Protein AF-A0A815CQD9-F1 (afdb_monomer_lite)

Foldseek 3Di:
DPPPQWFKDWPDWDQDPVQQWIKTWIKGFFDPDDKDKDKAWDDWDLDVVIDIDIDIDIPDDDGDHGDIDIDIDIGHCVVHVNPCPVVVPPPPQDWDKFKKKAFADPDDWDKDKAWDDWDPDVLIEIEIEIDTPDDDRPHGDIDIDIDIHGCVVHVNSDSNCVVYHYHYDYDPPGSMDGDDD

pLDDT: mean 77.4, std 14.47, range [33.44, 92.44]

Structure (mmCIF, N/CA/C/O backbone):
data_AF-A0A815CQD9-F1
#
_entry.id   AF-A0A815CQD9-F1
#
loop_
_atom_site.group_PDB
_atom_site.id
_atom_site.type_symbol
_atom_site.label_atom_id
_atom_site.label_alt_id
_atom_site.label_comp_id
_atom_site.label_asym_id
_atom_site.label_entity_id
_atom_site.label_seq_id
_atom_site.pdbx_PDB_ins_code
_atom_site.Cartn_x
_atom_site.Cartn_y
_atom_site.Cartn_z
_atom_site.occupancy
_atom_site.B_iso_or_equiv
_atom_site.auth_seq_id
_atom_site.auth_comp_id
_atom_site.auth_asym_id
_atom_site.auth_atom_id
_atom_site.pdbx_PDB_model_num
ATOM 1 N N . MET A 1 1 ? -29.931 -8.487 42.603 1.00 40.75 1 MET A N 1
ATOM 2 C CA . MET A 1 1 ? -30.468 -7.845 41.386 1.00 40.75 1 MET A CA 1
ATOM 3 C C . MET A 1 1 ? -29.261 -7.427 40.574 1.00 40.75 1 MET A C 1
ATOM 5 O O . MET A 1 1 ? -28.416 -6.734 41.120 1.00 40.75 1 MET A O 1
ATOM 9 N N . VAL A 1 2 ? -29.091 -7.966 39.369 1.00 33.44 2 VAL A N 1
ATOM 10 C CA . VAL A 1 2 ? -27.954 -7.609 38.510 1.00 33.44 2 VAL A CA 1
ATOM 11 C C . VAL A 1 2 ? -28.281 -6.234 37.940 1.00 33.44 2 VAL A C 1
ATOM 13 O O . VAL A 1 2 ? -29.255 -6.116 37.200 1.00 33.44 2 VAL A O 1
ATOM 16 N N . ASN A 1 3 ? -27.549 -5.200 38.364 1.00 42.81 3 ASN A N 1
ATOM 17 C CA . ASN A 1 3 ? -27.666 -3.872 37.770 1.00 42.81 3 ASN A CA 1
ATOM 18 C C . ASN A 1 3 ? -27.389 -4.034 36.276 1.00 42.81 3 ASN A C 1
ATOM 20 O O . ASN A 1 3 ? -26.350 -4.581 35.902 1.00 42.81 3 ASN A O 1
ATOM 24 N N . ALA A 1 4 ? -28.346 -3.645 35.435 1.00 47.38 4 ALA A N 1
ATOM 25 C CA . ALA A 1 4 ? -28.141 -3.603 33.999 1.00 47.38 4 ALA A CA 1
ATOM 26 C C . ALA A 1 4 ? -27.064 -2.546 33.746 1.00 47.38 4 ALA A C 1
ATOM 28 O O . ALA A 1 4 ? -27.343 -1.354 33.729 1.00 47.38 4 ALA A O 1
ATOM 29 N N . GLN A 1 5 ? -25.815 -2.992 33.661 1.00 55.03 5 GLN A N 1
ATOM 30 C CA . GLN A 1 5 ? -24.674 -2.151 33.348 1.00 55.03 5 GLN A CA 1
ATOM 31 C C . GLN A 1 5 ? -24.924 -1.626 31.932 1.00 55.03 5 GLN A C 1
ATOM 33 O O . GLN A 1 5 ? -24.874 -2.403 30.971 1.00 55.03 5 GLN A O 1
ATOM 38 N N . TYR A 1 6 ? -25.327 -0.358 31.800 1.00 63.00 6 TYR A N 1
ATOM 39 C CA . TYR A 1 6 ? -25.631 0.190 30.484 1.00 63.00 6 TYR A CA 1
ATOM 40 C C . TYR A 1 6 ? -24.327 0.250 29.702 1.00 63.00 6 TYR A C 1
ATOM 42 O O . TYR A 1 6 ? -23.363 0.900 30.101 1.00 63.00 6 TYR A O 1
ATOM 50 N N . MET A 1 7 ? -24.292 -0.479 28.591 1.00 67.19 7 MET A N 1
ATOM 51 C CA . MET A 1 7 ? -23.153 -0.441 27.689 1.00 67.19 7 MET A CA 1
ATOM 52 C C . MET A 1 7 ? -23.046 0.960 27.074 1.00 67.19 7 MET A C 1
ATOM 54 O O . MET A 1 7 ? -24.085 1.549 26.755 1.00 67.19 7 MET A O 1
ATOM 58 N N . PRO A 1 8 ? -21.825 1.489 26.876 1.00 80.88 8 PRO A N 1
ATOM 59 C CA . PRO A 1 8 ? -21.644 2.755 26.186 1.00 80.88 8 PRO A CA 1
ATOM 60 C C . PRO A 1 8 ? -22.282 2.690 24.795 1.00 80.88 8 PRO A C 1
ATOM 62 O O . PRO A 1 8 ? -22.091 1.732 24.042 1.00 80.88 8 PRO A O 1
ATOM 65 N N . PHE A 1 9 ? -23.048 3.722 24.468 1.00 84.94 9 PHE A N 1
ATOM 66 C CA . PHE A 1 9 ? -23.739 3.896 23.203 1.00 84.94 9 PHE A CA 1
ATOM 67 C C . PHE A 1 9 ? -23.030 4.967 22.375 1.00 84.94 9 PHE A C 1
ATOM 69 O O . PHE A 1 9 ? -22.819 6.086 22.840 1.00 84.94 9 PHE A O 1
ATOM 76 N N . ILE A 1 10 ? -22.666 4.628 21.139 1.00 87.00 10 ILE A N 1
ATOM 77 C CA . ILE A 1 10 ? -22.047 5.565 20.199 1.00 87.00 10 ILE A CA 1
ATOM 78 C C . ILE A 1 10 ? -23.160 6.296 19.450 1.00 87.00 10 ILE A C 1
ATOM 80 O O . ILE A 1 10 ? -23.931 5.668 18.726 1.00 87.00 10 ILE A O 1
ATOM 84 N N . GLN A 1 11 ? -23.231 7.614 19.613 1.00 86.25 11 GLN A N 1
ATOM 85 C CA . GLN A 1 11 ? -24.160 8.471 18.876 1.00 86.25 11 GLN A CA 1
ATOM 86 C C . GLN A 1 11 ? -23.600 8.858 17.503 1.00 86.25 11 GLN A C 1
ATOM 88 O O . GLN A 1 11 ? -24.332 8.871 16.517 1.00 86.25 11 GLN A O 1
ATOM 93 N N . ASP A 1 12 ? -22.305 9.171 17.450 1.00 87.88 12 ASP A N 1
ATOM 94 C CA . ASP A 1 12 ? -21.587 9.567 16.239 1.00 87.88 12 ASP A CA 1
ATOM 95 C C . ASP A 1 12 ? -20.097 9.232 16.390 1.00 87.88 12 ASP A C 1
ATOM 97 O O . ASP A 1 12 ? -19.572 9.180 17.505 1.00 87.88 12 ASP A O 1
ATOM 101 N N . ALA A 1 13 ? -19.410 9.005 15.275 1.00 84.75 13 ALA A N 1
ATOM 102 C CA . ALA A 1 13 ? -17.970 8.791 15.247 1.00 84.75 13 ALA A CA 1
ATOM 103 C C . ALA A 1 13 ? -17.387 9.353 13.951 1.00 84.75 13 ALA A C 1
ATOM 105 O O . ALA A 1 13 ? -17.857 9.039 12.855 1.00 84.75 13 ALA A O 1
ATOM 106 N N . ARG A 1 14 ? -16.344 10.178 14.063 1.00 85.12 14 ARG A N 1
ATOM 107 C CA . ARG A 1 14 ? -15.724 10.854 12.920 1.00 85.12 14 ARG A CA 1
ATOM 108 C C . ARG A 1 14 ? -14.215 10.755 12.991 1.00 85.12 14 ARG A C 1
ATOM 110 O O . ARG A 1 14 ? -13.618 10.937 14.043 1.00 85.12 14 ARG A O 1
ATOM 117 N N . TYR A 1 15 ? -13.588 10.508 11.848 1.00 80.75 15 TYR A N 1
ATOM 118 C CA . TYR A 1 15 ? -12.137 10.576 11.752 1.00 80.75 15 TYR A CA 1
ATOM 119 C C . TYR A 1 15 ? -11.676 12.024 11.567 1.00 80.75 15 TYR A C 1
ATOM 121 O O . TYR A 1 15 ? -12.062 12.696 10.605 1.00 80.75 15 TYR A O 1
ATOM 129 N N . ASN A 1 16 ? -10.803 12.477 12.459 1.00 82.00 16 ASN A N 1
ATOM 130 C CA . ASN A 1 16 ? -10.156 13.772 12.409 1.00 82.00 16 ASN A CA 1
ATOM 131 C C . ASN A 1 16 ? -8.745 13.636 11.836 1.00 82.00 16 ASN A C 1
ATOM 133 O O . ASN A 1 16 ? -7.803 13.194 12.493 1.00 82.00 16 ASN A O 1
ATOM 137 N N . LYS A 1 17 ? -8.603 14.054 10.577 1.00 75.56 17 LYS A N 1
ATOM 138 C CA . LYS A 1 17 ? -7.345 13.961 9.824 1.00 75.56 17 LYS A CA 1
ATOM 139 C C . LYS A 1 17 ? -6.213 14.803 10.415 1.00 75.56 17 LYS A C 1
ATOM 141 O O . LYS A 1 17 ? -5.053 14.476 10.192 1.00 75.56 17 LYS A O 1
ATOM 146 N N . GLN A 1 18 ? -6.527 15.904 11.103 1.00 80.69 18 GLN A N 1
ATOM 147 C CA . GLN A 1 18 ? -5.507 16.811 11.639 1.00 80.69 18 GLN A CA 1
ATOM 148 C C . GLN A 1 18 ? -4.858 16.230 12.892 1.00 80.69 18 GLN A C 1
ATOM 150 O O . GLN A 1 18 ? -3.641 16.284 13.040 1.00 80.69 18 GLN A O 1
ATOM 155 N N . THR A 1 19 ? -5.674 15.659 13.773 1.00 84.62 19 THR A N 1
ATOM 156 C CA . THR A 1 19 ? -5.225 15.072 15.040 1.00 84.62 19 THR A CA 1
ATOM 157 C C . THR A 1 19 ? -4.906 13.585 14.926 1.00 84.62 19 THR A C 1
ATOM 159 O O . THR A 1 19 ? -4.359 13.022 15.869 1.00 84.62 19 THR A O 1
ATOM 162 N N . LYS A 1 20 ? -5.228 12.956 13.785 1.00 81.94 20 LYS A N 1
ATOM 163 C CA . LYS A 1 20 ? -5.144 11.504 13.571 1.00 81.94 20 LYS A CA 1
ATOM 164 C C . LYS A 1 20 ? -5.849 10.745 14.695 1.00 81.94 20 LYS A C 1
ATOM 166 O O . LYS A 1 20 ? -5.296 9.860 15.343 1.00 81.94 20 LYS A O 1
ATOM 171 N N . ALA A 1 21 ? -7.084 11.148 14.961 1.00 88.44 21 ALA A N 1
ATOM 172 C CA . ALA A 1 21 ? -7.911 10.571 16.007 1.00 88.44 21 ALA A CA 1
ATOM 173 C C . ALA A 1 21 ? -9.313 10.279 15.478 1.00 88.44 21 ALA A C 1
ATOM 175 O O . ALA A 1 21 ? -9.773 10.883 14.510 1.00 88.44 21 ALA A O 1
ATOM 176 N N . ILE A 1 22 ? -9.987 9.331 16.114 1.00 87.81 22 ILE A N 1
ATOM 177 C CA . ILE A 1 22 ? -11.416 9.104 15.942 1.00 87.81 22 ILE A CA 1
ATOM 178 C C . ILE A 1 22 ? -12.109 9.822 17.096 1.00 87.81 22 ILE A C 1
ATOM 180 O O . ILE A 1 22 ? -11.938 9.438 18.254 1.00 87.81 22 ILE A O 1
ATOM 184 N N . ASP A 1 23 ? -12.869 10.859 16.762 1.00 90.06 23 ASP A N 1
ATOM 185 C CA . ASP A 1 23 ? -13.691 11.621 17.692 1.00 90.06 23 ASP A CA 1
ATOM 186 C C . ASP A 1 23 ? -15.055 10.925 17.792 1.00 90.06 23 ASP A C 1
ATOM 188 O O . ASP A 1 23 ? -15.778 10.796 16.799 1.00 90.06 23 ASP A O 1
ATOM 192 N N . ILE A 1 24 ? -15.376 10.402 18.976 1.00 91.44 24 ILE A N 1
ATOM 193 C CA . ILE A 1 24 ? -16.560 9.579 19.236 1.00 91.44 24 ILE A CA 1
ATOM 194 C C . ILE A 1 24 ? -17.463 10.307 20.225 1.00 91.44 24 ILE A C 1
ATOM 196 O O . ILE A 1 24 ? -17.073 10.555 21.365 1.00 91.44 24 ILE A O 1
ATOM 200 N N . GLN A 1 25 ? -18.693 10.594 19.812 1.00 92.31 25 GLN A N 1
ATOM 201 C CA . GLN A 1 25 ? -19.754 11.051 20.704 1.00 92.31 25 GLN A CA 1
ATOM 202 C C . GLN A 1 25 ? -20.356 9.825 21.387 1.00 92.31 25 GLN A C 1
ATOM 204 O O . GLN A 1 25 ? -21.045 9.019 20.753 1.00 92.31 25 GLN A O 1
ATOM 209 N N . VAL A 1 26 ? -20.057 9.655 22.674 1.00 91.69 26 VAL A N 1
ATOM 210 C CA . VAL A 1 26 ? -20.481 8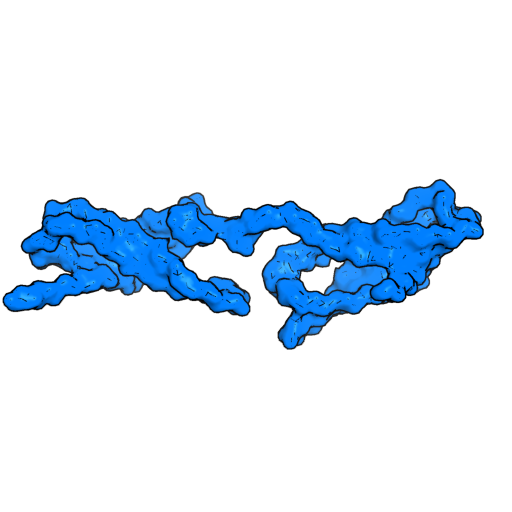.500 23.469 1.00 91.69 26 VAL A CA 1
ATOM 211 C C . VAL A 1 26 ? -21.426 8.930 24.581 1.00 91.69 26 VAL A C 1
ATOM 213 O O . VAL A 1 26 ? -21.188 9.910 25.288 1.00 91.69 26 VAL A O 1
ATOM 216 N N . GLN A 1 27 ? -22.489 8.152 24.751 1.00 89.88 27 GLN A N 1
ATOM 217 C CA . GLN A 1 27 ? -23.416 8.247 25.864 1.00 89.88 27 GLN A CA 1
ATOM 218 C C . GLN A 1 27 ? -23.313 6.985 26.719 1.00 89.88 27 GLN A C 1
ATOM 220 O O . GLN A 1 27 ? -23.363 5.875 26.195 1.00 89.88 27 GLN A O 1
ATOM 225 N N . TYR A 1 28 ? -23.170 7.130 28.030 1.00 87.44 28 TYR A N 1
ATOM 226 C CA . TYR A 1 28 ? -23.025 6.000 28.950 1.00 87.44 28 TYR A CA 1
ATOM 227 C C . TYR A 1 28 ? -23.683 6.298 30.301 1.00 87.44 28 TYR A C 1
ATOM 229 O O . TYR A 1 28 ? -23.956 7.458 30.620 1.00 87.44 28 TYR A O 1
ATOM 237 N N . SER A 1 29 ? -23.976 5.246 31.074 1.00 84.56 29 SER A N 1
ATOM 238 C CA . SER A 1 29 ? -24.397 5.393 32.472 1.00 84.56 29 SER A CA 1
ATOM 239 C C . SER A 1 29 ? -23.180 5.381 33.391 1.00 84.56 29 SER A C 1
ATOM 241 O O . SER A 1 29 ? -22.295 4.548 33.199 1.00 84.56 29 SER A O 1
ATOM 243 N N . GLY A 1 30 ? -23.165 6.248 34.390 1.00 74.94 30 GLY A N 1
ATOM 244 C CA . GLY A 1 30 ? -21.991 6.563 35.194 1.00 74.94 30 GLY A CA 1
ATOM 245 C C . GLY A 1 30 ? -21.679 8.059 35.133 1.00 74.94 30 GLY A C 1
ATOM 246 O O . GLY A 1 30 ? -22.365 8.820 34.457 1.00 74.94 30 GLY A O 1
ATOM 247 N N . GLY A 1 31 ? -20.658 8.515 35.844 1.00 71.06 31 GLY A N 1
ATOM 248 C CA . GLY A 1 31 ? -20.184 9.897 35.828 1.00 71.06 31 GLY A CA 1
ATOM 249 C C . GLY A 1 31 ? -19.551 10.374 37.129 1.00 71.06 31 GLY A C 1
ATOM 250 O O . GLY A 1 31 ? -19.120 11.523 37.201 1.00 71.06 31 GLY A O 1
ATOM 251 N N . CYS A 1 32 ? -19.507 9.529 38.158 1.00 79.75 32 CYS A N 1
ATOM 252 C CA . CYS A 1 32 ? -18.921 9.887 39.450 1.00 79.75 32 CYS A CA 1
ATOM 253 C C . CYS A 1 32 ? -17.470 9.424 39.576 1.00 79.75 32 CYS A C 1
ATOM 255 O O . CYS A 1 32 ? -16.735 9.941 40.417 1.00 79.75 32 CYS A O 1
ATOM 257 N N . ALA A 1 33 ? -17.060 8.480 38.729 1.00 83.31 33 ALA A N 1
ATOM 258 C CA . ALA A 1 33 ? -15.670 8.128 38.500 1.00 83.31 33 ALA A CA 1
ATOM 259 C C . ALA A 1 33 ? -15.182 8.723 37.170 1.00 83.31 33 ALA A C 1
ATOM 261 O O . ALA A 1 33 ? -15.970 9.064 36.285 1.00 83.31 33 ALA A O 1
ATOM 262 N N . GLU A 1 34 ? -13.866 8.842 37.014 1.00 83.62 34 GLU A N 1
ATOM 263 C CA . GLU A 1 34 ? -13.289 9.117 35.702 1.00 83.62 34 GLU A CA 1
ATOM 264 C C . GLU A 1 34 ? -13.447 7.884 34.818 1.00 83.62 34 GLU A C 1
ATOM 266 O O . GLU A 1 34 ? -12.996 6.799 35.184 1.00 83.62 34 GLU A O 1
ATOM 271 N N . HIS A 1 35 ? -14.079 8.061 33.655 1.00 84.12 35 HIS A N 1
ATOM 272 C CA . HIS A 1 35 ? -14.192 6.977 32.690 1.00 84.12 35 HIS A CA 1
ATOM 273 C C . HIS A 1 35 ? -13.021 6.953 31.724 1.00 84.12 35 HIS A C 1
ATOM 275 O O . HIS A 1 35 ? -12.666 7.993 31.157 1.00 84.12 35 HIS A O 1
ATOM 281 N N . GLU A 1 36 ? -12.520 5.758 31.437 1.00 88.31 36 GLU A N 1
ATOM 282 C CA . GLU A 1 36 ? -11.531 5.504 30.394 1.00 88.31 36 GLU A CA 1
ATOM 283 C C . GLU A 1 36 ? -12.148 4.630 29.300 1.00 88.31 36 GLU A C 1
ATOM 285 O O . GLU A 1 36 ? -12.778 3.610 29.578 1.00 88.31 36 GLU A O 1
ATOM 290 N N . PHE A 1 37 ? -11.970 5.031 28.040 1.00 89.25 37 PHE A N 1
ATOM 291 C CA . PHE A 1 37 ? -12.461 4.274 26.894 1.00 89.25 37 PHE A CA 1
ATOM 292 C C . PHE A 1 37 ? -11.317 3.797 26.018 1.00 89.25 37 PHE A C 1
ATOM 294 O O . PHE A 1 37 ? -10.397 4.548 25.701 1.00 89.25 37 PHE A O 1
ATOM 301 N N . GLN A 1 38 ? -11.447 2.565 25.541 1.00 86.94 38 GLN A N 1
ATOM 302 C CA . GLN A 1 38 ? -10.554 1.979 24.557 1.00 86.94 38 GLN A CA 1
ATOM 303 C C . GLN A 1 38 ? -11.347 1.543 23.331 1.00 86.94 38 GLN A C 1
ATOM 305 O O . GLN A 1 38 ? -12.380 0.883 23.446 1.00 86.94 38 GLN A O 1
ATOM 310 N N . LEU A 1 39 ? -10.843 1.857 22.139 1.00 85.75 39 LEU A N 1
ATOM 311 C CA . LEU A 1 39 ? -11.363 1.287 20.904 1.00 85.75 39 LEU A CA 1
ATOM 312 C C . LEU A 1 39 ? -10.569 0.022 20.576 1.00 85.75 39 LEU A C 1
ATOM 314 O O . LEU A 1 39 ? -9.358 0.065 20.383 1.00 85.75 39 LEU A O 1
ATOM 318 N N . LYS A 1 40 ? -11.250 -1.118 20.520 1.00 83.94 40 LYS A N 1
ATOM 319 C CA . LYS A 1 40 ? -10.664 -2.390 20.105 1.00 83.94 40 LYS A CA 1
ATOM 320 C C . LYS A 1 40 ? -11.065 -2.683 18.668 1.00 83.94 40 LYS A C 1
ATOM 322 O O . LYS A 1 40 ? -12.241 -2.915 18.393 1.00 83.94 40 LYS A O 1
ATOM 327 N N . VAL A 1 41 ? -10.086 -2.695 17.771 1.00 81.94 41 VAL A N 1
ATOM 328 C CA . VAL A 1 41 ? -10.277 -3.085 16.370 1.00 81.94 41 VAL A CA 1
ATOM 329 C C . VAL A 1 41 ? -10.301 -4.614 16.284 1.00 81.94 41 VAL A C 1
ATOM 331 O O . VAL A 1 41 ? -9.462 -5.298 16.873 1.00 81.94 41 VAL A O 1
ATOM 334 N N . GLY A 1 42 ? -11.330 -5.145 15.635 1.00 78.88 42 GLY A N 1
ATOM 335 C CA . GLY A 1 42 ? -11.544 -6.564 15.384 1.00 78.88 42 GLY A CA 1
ATOM 336 C C . GLY A 1 42 ? -10.986 -6.989 14.029 1.00 78.88 42 GLY A C 1
ATOM 337 O O . GLY A 1 42 ? -9.944 -6.514 13.587 1.00 78.88 42 GLY A O 1
ATOM 338 N N . SER A 1 43 ? -11.684 -7.909 13.365 1.00 78.50 43 SER A N 1
ATOM 339 C CA . SER A 1 43 ? -11.346 -8.324 12.005 1.00 78.50 43 SER A CA 1
ATOM 340 C C . SER A 1 43 ? -11.516 -7.175 11.014 1.00 78.50 43 SER A C 1
ATOM 342 O O . SER A 1 43 ? -12.526 -6.471 11.026 1.00 78.50 43 SER A O 1
ATOM 344 N N . CYS A 1 44 ? -10.545 -7.044 10.116 1.00 75.25 44 CYS A N 1
ATOM 345 C CA . CYS A 1 44 ? -10.648 -6.201 8.937 1.00 75.25 44 CYS A CA 1
ATOM 346 C C . CYS A 1 44 ? -11.020 -7.060 7.733 1.00 75.25 44 CYS A C 1
ATOM 348 O O . CYS A 1 44 ? -10.468 -8.141 7.530 1.00 75.25 44 CYS A O 1
ATOM 350 N N . ARG A 1 45 ? -11.965 -6.574 6.935 1.00 68.31 45 ARG A N 1
ATOM 351 C CA . ARG A 1 45 ? -12.255 -7.117 5.614 1.00 68.31 45 ARG A CA 1
ATOM 352 C C . ARG A 1 45 ? -11.270 -6.513 4.629 1.00 68.31 45 ARG A C 1
ATOM 354 O O . ARG A 1 45 ? -11.068 -5.299 4.625 1.00 68.31 45 ARG A O 1
ATOM 361 N N . GLU A 1 46 ? -10.722 -7.351 3.760 1.00 63.12 46 GLU A N 1
ATOM 362 C CA . GLU A 1 46 ? -9.894 -6.941 2.620 1.00 63.12 46 GLU A CA 1
ATOM 363 C C . GLU A 1 46 ? -10.770 -6.315 1.514 1.00 63.12 46 GLU A C 1
ATOM 365 O O . GLU A 1 46 ? -10.844 -6.793 0.386 1.00 63.12 46 GLU A O 1
ATOM 370 N N . THR A 1 47 ? -11.517 -5.268 1.862 1.00 55.75 47 THR A N 1
ATOM 371 C CA . THR A 1 47 ? -12.310 -4.449 0.940 1.00 55.75 47 THR A CA 1
ATOM 372 C C . THR A 1 47 ? -11.546 -3.181 0.582 1.00 55.75 47 THR A C 1
ATOM 374 O O . THR A 1 47 ? -10.576 -2.824 1.249 1.00 55.75 47 THR A O 1
ATOM 377 N N . TYR A 1 48 ? -12.000 -2.460 -0.444 1.00 49.00 48 TYR A N 1
ATOM 378 C CA . TYR A 1 48 ? -11.518 -1.108 -0.718 1.00 49.00 48 TYR A CA 1
ATOM 379 C C . TYR A 1 48 ? -12.691 -0.109 -0.692 1.00 49.00 48 TYR A C 1
ATOM 381 O O . TYR A 1 48 ? -13.556 -0.181 -1.568 1.00 49.00 48 TYR A O 1
ATOM 389 N N . PRO A 1 49 ? -12.762 0.795 0.310 1.00 57.81 49 PRO A N 1
ATOM 390 C CA . PRO A 1 49 ? -11.819 0.940 1.426 1.00 57.81 49 PRO A CA 1
ATOM 391 C C . PRO A 1 49 ? -11.855 -0.263 2.383 1.00 57.81 49 PRO A C 1
ATOM 393 O O . PRO A 1 49 ? -12.875 -0.951 2.480 1.00 57.81 49 PRO A O 1
ATOM 396 N N . VAL A 1 50 ? -10.748 -0.513 3.091 1.00 61.34 50 VAL A N 1
ATOM 397 C CA . VAL A 1 50 ? -10.679 -1.549 4.136 1.00 61.34 50 VAL A CA 1
ATOM 398 C C . VAL A 1 50 ? -11.704 -1.206 5.208 1.00 61.34 50 VAL A C 1
ATOM 400 O O . VAL A 1 50 ? -11.741 -0.082 5.708 1.00 61.34 50 VAL A O 1
ATOM 403 N N . GLN A 1 51 ? -12.555 -2.169 5.542 1.00 68.50 51 GLN A N 1
ATOM 404 C CA . GLN A 1 51 ? -13.572 -2.018 6.576 1.00 68.50 51 GLN A CA 1
ATOM 405 C C . GLN A 1 51 ? -13.211 -2.921 7.745 1.00 68.50 51 GLN A C 1
ATOM 407 O O . GLN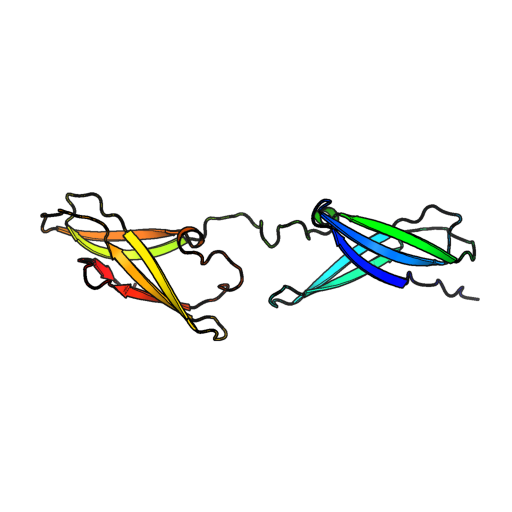 A 1 51 ? -13.162 -4.140 7.590 1.00 68.50 51 GLN A O 1
ATOM 412 N N . CYS A 1 52 ? -12.962 -2.330 8.910 1.00 75.56 52 CYS A N 1
ATOM 413 C CA . CYS A 1 52 ? -12.699 -3.071 10.136 1.00 75.56 52 CYS A CA 1
ATOM 414 C C . CYS A 1 52 ? -13.879 -2.952 11.091 1.00 75.56 52 CYS A C 1
ATOM 416 O O . CYS A 1 52 ? -14.435 -1.867 11.269 1.00 75.56 52 CYS A O 1
ATOM 418 N N . ASP A 1 53 ? -14.220 -4.059 11.741 1.00 81.69 53 ASP A N 1
ATOM 419 C CA . ASP A 1 53 ? -15.113 -4.015 12.890 1.00 81.69 53 ASP A CA 1
ATOM 420 C C . ASP A 1 53 ? -14.366 -3.359 14.055 1.00 81.69 53 ASP A C 1
ATOM 422 O O . ASP A 1 53 ? -13.190 -3.640 14.287 1.00 81.69 53 ASP A O 1
ATOM 426 N N . ALA A 1 54 ? -15.027 -2.490 14.813 1.00 83.06 54 ALA A N 1
ATOM 427 C CA . ALA A 1 54 ? -14.442 -1.878 15.999 1.00 83.06 54 ALA A CA 1
ATOM 428 C C . ALA A 1 54 ? -15.454 -1.874 17.142 1.00 83.06 54 ALA A C 1
ATOM 430 O O . ALA A 1 54 ? -16.656 -1.718 16.932 1.00 83.06 54 ALA A O 1
ATOM 431 N N . LYS A 1 55 ? -14.958 -2.050 18.366 1.00 86.38 55 LYS A N 1
ATOM 432 C CA . LYS A 1 55 ? -15.766 -2.024 19.582 1.00 86.38 55 LYS A CA 1
ATOM 433 C C . LYS A 1 55 ? -15.189 -1.020 20.564 1.00 86.38 55 LYS A C 1
ATOM 435 O O . LYS A 1 55 ? -14.026 -1.134 20.941 1.00 86.38 55 LYS A O 1
ATOM 440 N N . LEU A 1 56 ? -16.012 -0.076 21.006 1.00 87.06 56 LEU A N 1
ATOM 441 C CA . LEU A 1 56 ? -15.678 0.793 22.127 1.00 87.06 56 LEU A CA 1
ATOM 442 C C . LEU A 1 56 ? -15.896 0.024 23.435 1.00 87.06 56 LEU A C 1
ATOM 444 O O . LEU A 1 56 ? -16.938 -0.603 23.632 1.00 87.06 56 LEU A O 1
ATOM 448 N N . ILE A 1 57 ? -14.892 0.035 24.300 1.00 86.94 57 ILE A N 1
ATOM 449 C CA . ILE A 1 57 ? -14.878 -0.659 25.583 1.00 86.94 57 ILE A CA 1
ATOM 450 C C . ILE A 1 57 ? -14.706 0.395 26.670 1.00 86.94 57 ILE A C 1
ATOM 452 O O . ILE A 1 57 ? -13.769 1.187 26.612 1.00 86.94 57 ILE A O 1
ATOM 456 N N . ASP A 1 58 ? -15.613 0.389 27.641 1.00 88.12 58 ASP A N 1
ATOM 457 C CA . ASP A 1 58 ? -15.455 1.129 28.890 1.00 88.12 58 ASP A CA 1
ATOM 458 C C . ASP A 1 58 ? -14.554 0.318 29.834 1.00 88.12 58 ASP A C 1
ATOM 460 O O . ASP A 1 58 ? -14.855 -0.844 30.125 1.00 88.12 58 ASP A O 1
ATOM 464 N N . LEU A 1 59 ? -13.431 0.900 30.255 1.00 86.62 59 LEU A N 1
ATOM 465 C CA . LEU A 1 59 ? -12.460 0.283 31.164 1.00 86.62 59 LEU A CA 1
ATOM 466 C C . LEU A 1 59 ? -12.676 0.690 32.627 1.00 86.62 59 LEU A C 1
ATOM 468 O O . LEU A 1 59 ? -11.926 0.268 33.508 1.00 86.62 59 LEU A O 1
ATOM 472 N N . THR A 1 60 ? -13.697 1.498 32.896 1.00 85.19 60 THR A N 1
ATOM 473 C CA . THR A 1 60 ? -13.961 2.050 34.223 1.00 85.19 60 THR A CA 1
ATOM 474 C C . THR A 1 60 ? -14.332 0.955 35.207 1.00 85.19 60 THR A C 1
ATOM 476 O O . THR A 1 60 ? -15.204 0.118 34.963 1.00 85.19 60 THR A O 1
ATOM 479 N N . VAL A 1 61 ? -13.681 0.986 36.366 1.00 79.31 61 VAL A N 1
ATOM 480 C CA . VAL A 1 61 ? -13.982 0.104 37.491 1.00 79.31 61 VAL A CA 1
ATOM 481 C C . VAL A 1 61 ? -14.573 0.960 38.604 1.00 79.31 61 VAL A C 1
ATOM 483 O O . VAL A 1 61 ? -14.064 2.041 38.878 1.00 79.31 61 VAL A O 1
ATOM 486 N N . ASN A 1 62 ? -15.601 0.449 39.285 1.00 78.94 62 ASN A N 1
ATOM 487 C CA . ASN A 1 62 ? -16.212 1.085 40.459 1.00 78.94 62 ASN A CA 1
ATOM 488 C C . ASN A 1 62 ? -16.937 2.418 40.197 1.00 78.94 62 ASN A C 1
ATOM 490 O O . ASN A 1 62 ? -16.839 3.326 41.022 1.00 78.94 62 ASN A O 1
ATOM 494 N N . ASP A 1 63 ? -17.714 2.523 39.116 1.00 78.75 63 ASP A N 1
ATOM 495 C CA . ASP A 1 63 ? -18.713 3.589 39.017 1.00 78.75 63 ASP A CA 1
ATOM 496 C C . ASP A 1 63 ? -20.092 3.101 39.465 1.00 78.75 63 ASP A C 1
ATOM 498 O O . ASP A 1 63 ? -20.675 2.184 38.886 1.00 78.75 63 ASP A O 1
ATOM 502 N N . TYR A 1 64 ? -20.582 3.696 40.547 1.00 73.94 64 TYR A N 1
ATOM 503 C CA . TYR A 1 64 ? -21.785 3.268 41.254 1.00 73.94 64 TYR A CA 1
ATOM 504 C C . TYR A 1 64 ? -22.937 4.266 41.139 1.00 73.94 64 TYR A C 1
ATOM 506 O O . TYR A 1 64 ? -23.923 4.114 41.861 1.00 73.94 64 TYR A O 1
ATOM 514 N N . CYS A 1 65 ? -22.826 5.296 40.295 1.00 79.25 65 CYS A N 1
ATOM 515 C CA . CYS A 1 65 ? -23.884 6.289 40.165 1.00 79.25 65 CYS A CA 1
ATOM 516 C C . CYS A 1 65 ? -24.658 6.198 38.847 1.00 79.25 65 CYS A C 1
ATOM 518 O O . CYS A 1 65 ? -24.102 5.988 37.774 1.00 79.25 65 CYS A O 1
ATOM 520 N N . ASP A 1 66 ? -25.971 6.412 38.942 1.00 77.44 66 ASP A N 1
ATOM 521 C CA . ASP A 1 66 ? -26.921 6.285 37.832 1.00 77.44 66 ASP A CA 1
ATOM 522 C C . ASP A 1 66 ? -27.091 7.608 37.063 1.00 77.44 66 ASP A C 1
ATOM 524 O O . ASP A 1 66 ? -28.205 8.040 36.753 1.00 77.44 66 ASP A O 1
ATOM 528 N N . ALA A 1 67 ? -25.987 8.301 36.782 1.00 82.00 67 ALA A N 1
ATOM 529 C CA . ALA A 1 67 ? -26.013 9.465 35.902 1.00 82.00 67 ALA A CA 1
ATOM 530 C C . ALA A 1 67 ? -25.944 9.012 34.438 1.00 82.00 67 ALA A C 1
ATOM 532 O O . ALA A 1 67 ? -25.303 8.016 34.127 1.00 82.00 67 ALA A O 1
ATOM 533 N N . ILE A 1 68 ? -26.602 9.731 33.527 1.00 84.38 68 ILE A N 1
ATOM 534 C CA . ILE A 1 68 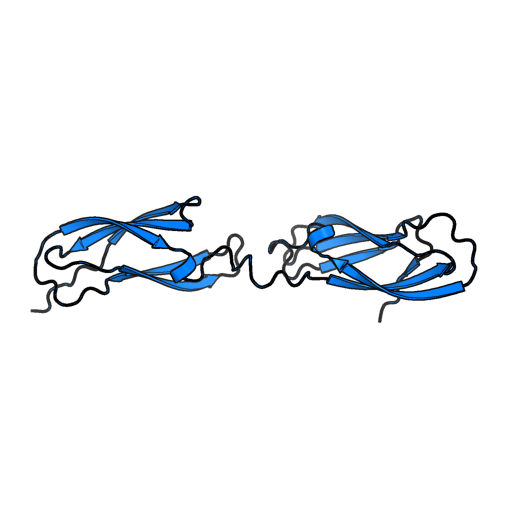? -26.392 9.548 32.087 1.00 84.38 68 ILE A CA 1
ATOM 535 C C . ILE A 1 68 ? -25.497 10.685 31.616 1.00 84.38 68 ILE A C 1
ATOM 537 O O . ILE A 1 68 ? -25.882 11.852 31.695 1.00 84.38 68 ILE A O 1
ATOM 541 N N . VAL A 1 69 ? -24.316 10.339 31.115 1.00 87.44 69 VAL A N 1
ATOM 542 C CA . VAL A 1 69 ? -23.322 11.296 30.629 1.00 87.44 69 VAL A CA 1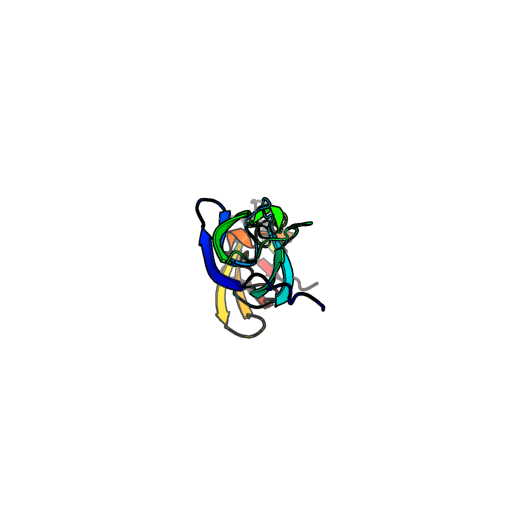
ATOM 543 C C . VAL A 1 69 ? -23.184 11.155 29.121 1.00 87.44 69 VAL A C 1
ATOM 545 O O . VAL A 1 69 ? -23.155 10.048 28.589 1.00 87.44 69 VAL A O 1
ATOM 548 N N . SER A 1 70 ? -23.099 12.295 28.437 1.00 89.62 70 SER A N 1
ATOM 549 C CA . SER A 1 70 ? -22.751 12.389 27.020 1.00 89.62 70 SER A CA 1
ATOM 550 C C . SER A 1 70 ? -21.452 13.168 26.909 1.00 89.62 70 SER A C 1
ATOM 552 O O . SER A 1 70 ? -21.361 14.276 27.442 1.00 89.62 70 SER A O 1
ATOM 554 N N . ARG A 1 71 ? -20.446 12.607 26.239 1.00 91.25 71 ARG A N 1
ATOM 555 C CA . ARG A 1 71 ? -19.166 13.287 26.026 1.00 91.25 71 ARG A CA 1
ATOM 556 C C . ARG A 1 71 ? -18.535 12.897 24.701 1.00 91.25 71 ARG A C 1
ATOM 558 O O . ARG A 1 71 ? -18.791 11.817 24.174 1.00 91.25 71 ARG A O 1
ATOM 565 N N . GLU A 1 72 ? -17.655 13.763 24.223 1.00 92.44 72 GLU A N 1
ATOM 566 C CA . GLU A 1 72 ? -16.743 13.431 23.137 1.00 92.44 72 GLU A CA 1
ATOM 567 C C . GLU A 1 72 ? -15.494 12.751 23.699 1.00 92.44 72 GLU A C 1
ATOM 569 O O . GLU A 1 72 ? -14.944 13.175 24.718 1.00 92.44 72 GLU A O 1
ATOM 574 N N . VAL A 1 73 ? -15.056 11.686 23.039 1.00 91.25 73 VAL A N 1
ATOM 575 C CA . VAL A 1 73 ? -13.815 10.977 23.342 1.00 91.25 73 VAL A CA 1
ATOM 576 C C . VAL A 1 73 ? -12.996 10.913 22.068 1.00 91.25 73 VAL A C 1
ATOM 578 O O . VAL A 1 73 ? -13.450 10.352 21.073 1.00 91.25 73 VAL A O 1
ATOM 581 N N . SER A 1 74 ? -11.780 11.445 22.114 1.00 91.31 74 SER A N 1
ATOM 582 C CA . SER A 1 74 ? -10.830 11.361 21.006 1.00 91.31 74 SER A CA 1
ATOM 583 C C . SER A 1 74 ? -9.866 10.206 21.243 1.00 91.31 74 SER A C 1
ATOM 585 O O . SER A 1 74 ? -9.077 10.225 22.189 1.00 91.31 74 SER A O 1
ATOM 587 N N . ILE A 1 75 ? -9.915 9.194 20.377 1.00 87.94 75 ILE A N 1
ATOM 588 C CA . ILE A 1 75 ? -9.016 8.038 20.438 1.00 87.94 75 ILE A CA 1
ATOM 589 C C . ILE A 1 75 ? -8.025 8.133 19.287 1.00 87.94 75 ILE A C 1
ATOM 591 O O . ILE A 1 75 ? -8.406 8.112 18.118 1.00 87.94 75 ILE A O 1
ATOM 595 N N . SER A 1 76 ? -6.746 8.236 19.632 1.00 85.94 76 SER A N 1
ATOM 596 C CA . SER A 1 76 ? -5.649 8.284 18.668 1.00 85.94 76 SER A CA 1
ATOM 597 C C . SER A 1 76 ? -5.632 7.042 17.770 1.00 85.94 76 SER A C 1
ATOM 599 O O . SER A 1 76 ? -5.759 5.921 18.259 1.00 85.94 76 SER A O 1
ATOM 601 N N . THR A 1 77 ? -5.425 7.206 16.463 1.00 79.38 77 THR A N 1
ATOM 602 C CA . THR A 1 77 ? -5.255 6.065 15.550 1.00 79.38 77 THR A CA 1
ATOM 603 C C . THR A 1 77 ? -3.970 5.288 15.831 1.00 79.38 77 THR A C 1
ATOM 605 O O . THR A 1 77 ? -3.924 4.080 15.581 1.00 79.38 77 THR A O 1
ATOM 608 N N . GLN A 1 78 ? -2.962 5.935 16.433 1.00 77.25 78 GLN A N 1
ATOM 609 C CA . GLN A 1 78 ? -1.694 5.296 16.802 1.00 77.25 78 GLN A CA 1
ATOM 610 C C . GLN A 1 78 ? -1.916 4.177 17.820 1.00 77.25 78 GLN A C 1
ATOM 612 O O . GLN A 1 78 ? -1.383 3.077 17.677 1.00 77.25 78 GLN A O 1
ATOM 617 N N . SER A 1 79 ? -2.740 4.439 18.840 1.00 70.38 79 SER A N 1
ATOM 618 C CA . SER A 1 79 ? -2.961 3.506 19.952 1.00 70.38 79 SER A CA 1
ATOM 619 C C . SER A 1 79 ? -3.745 2.256 19.550 1.00 70.38 79 SER A C 1
ATOM 621 O O . SER A 1 79 ? -3.767 1.279 20.296 1.00 70.38 79 SER A O 1
ATOM 623 N N . ILE A 1 80 ? -4.355 2.267 18.365 1.00 70.06 80 ILE A N 1
ATOM 624 C CA . ILE A 1 80 ? -5.160 1.167 17.825 1.00 70.06 80 ILE A CA 1
ATOM 625 C C . ILE A 1 80 ? -4.563 0.563 16.551 1.00 70.06 80 ILE A C 1
ATOM 627 O O . ILE A 1 80 ? -5.223 -0.230 15.883 1.00 70.06 80 ILE A O 1
ATOM 631 N N . GLY A 1 81 ? -3.322 0.930 16.208 1.00 62.59 81 GLY A N 1
ATOM 632 C CA . GLY A 1 81 ? -2.639 0.423 15.015 1.00 62.59 81 GLY A CA 1
ATOM 633 C C . GLY A 1 81 ? -3.316 0.820 13.699 1.00 62.59 81 GLY A C 1
ATOM 634 O O . GLY A 1 81 ? -3.067 0.185 12.678 1.00 62.59 81 GLY A O 1
ATOM 635 N N . LEU A 1 82 ? -4.169 1.852 13.728 1.00 64.12 82 LEU A N 1
ATOM 636 C CA . LEU A 1 82 ? -4.803 2.460 12.554 1.00 64.12 82 LEU A CA 1
ATOM 637 C C . LEU A 1 82 ? -4.067 3.713 12.082 1.00 64.12 82 LEU A C 1
ATOM 639 O O . LEU A 1 82 ? -4.558 4.404 11.190 1.00 64.12 82 LEU A O 1
ATOM 643 N N . ASP A 1 83 ? -2.909 4.021 12.673 1.00 55.72 83 ASP A N 1
ATOM 644 C CA . ASP A 1 83 ? -1.991 4.974 12.064 1.00 55.72 83 ASP A CA 1
ATOM 645 C C . ASP A 1 83 ? -1.787 4.626 10.607 1.00 55.72 83 ASP A C 1
ATOM 647 O O . ASP A 1 83 ? -1.859 3.444 10.282 1.00 55.72 83 ASP A O 1
ATOM 651 N N . ASP A 1 84 ? -1.579 5.662 9.784 1.00 48.19 84 ASP A N 1
ATOM 652 C CA . ASP A 1 84 ? -1.448 5.708 8.316 1.00 48.19 84 ASP A CA 1
ATOM 653 C C . ASP A 1 84 ? -0.464 4.659 7.733 1.00 48.19 84 ASP A C 1
ATOM 655 O O . ASP A 1 84 ? 0.462 4.959 6.992 1.00 48.19 84 ASP A O 1
ATOM 659 N N . GLY A 1 85 ? -0.668 3.394 8.067 1.00 44.53 85 GLY A N 1
ATOM 660 C CA . GLY A 1 85 ? 0.348 2.463 8.567 1.00 44.53 85 GLY A CA 1
ATOM 661 C C . GLY A 1 85 ? -0.010 1.016 8.246 1.00 44.53 85 GLY A C 1
ATOM 662 O O . GLY A 1 85 ? 0.877 0.207 8.023 1.00 44.53 85 GLY A O 1
ATOM 663 N N . TYR A 1 86 ? -1.288 0.742 7.977 1.00 44.41 86 TYR A N 1
ATOM 664 C CA . TYR A 1 86 ? -1.654 -0.206 6.917 1.00 44.41 86 TYR A CA 1
ATOM 665 C C . TYR A 1 86 ? -1.386 0.377 5.501 1.00 44.41 86 TYR A C 1
ATOM 667 O O . TYR A 1 86 ? -1.478 -0.335 4.507 1.00 44.41 86 TYR A O 1
ATOM 675 N N . TYR A 1 87 ? -0.965 1.655 5.436 1.00 43.94 87 TYR A N 1
ATOM 676 C CA . TYR A 1 87 ? -0.323 2.355 4.305 1.00 43.94 87 TYR A CA 1
ATOM 677 C C . TYR A 1 87 ? 1.157 2.743 4.557 1.00 43.94 87 TYR A C 1
ATOM 679 O O . TYR A 1 87 ? 1.816 3.292 3.677 1.00 43.94 87 TYR A O 1
ATOM 687 N N . ALA A 1 88 ? 1.709 2.427 5.729 1.00 37.84 88 ALA A N 1
ATOM 688 C CA . ALA A 1 88 ? 3.126 2.577 6.081 1.00 37.84 88 ALA A CA 1
ATOM 689 C C . ALA A 1 88 ? 3.647 1.331 6.810 1.00 37.84 88 ALA A C 1
ATOM 691 O O . ALA A 1 88 ? 4.538 1.402 7.658 1.00 37.84 88 ALA A O 1
ATOM 692 N N . GLY A 1 89 ? 3.158 0.154 6.406 1.00 34.53 89 GLY A N 1
ATOM 693 C CA . GLY A 1 89 ? 4.042 -0.996 6.376 1.00 34.53 89 GLY A CA 1
ATOM 694 C C . GLY A 1 89 ? 5.219 -0.525 5.548 1.00 34.53 89 GLY A C 1
ATOM 695 O O . GLY A 1 89 ? 4.969 0.050 4.489 1.00 34.53 89 GLY A O 1
ATOM 696 N N . ASN A 1 90 ? 6.435 -0.620 6.101 1.00 38.22 90 ASN A N 1
ATOM 697 C CA . ASN A 1 90 ? 7.705 -0.475 5.396 1.00 38.22 90 ASN A CA 1
ATOM 698 C C . ASN A 1 90 ? 7.452 -0.217 3.909 1.00 38.22 90 ASN A C 1
ATOM 700 O O . ASN A 1 90 ? 7.046 -1.159 3.219 1.00 38.22 90 ASN A O 1
ATOM 704 N N . LYS A 1 91 ? 7.633 1.015 3.408 1.00 45.31 91 LYS A N 1
ATOM 705 C CA . LYS A 1 91 ? 7.802 1.220 1.963 1.00 45.31 91 LYS A CA 1
ATOM 706 C C . LYS A 1 91 ? 9.108 0.512 1.579 1.00 45.31 91 LYS A C 1
ATOM 708 O O . LYS A 1 91 ? 10.089 1.137 1.204 1.00 45.31 91 LYS A O 1
ATOM 713 N N . GLN A 1 92 ? 9.146 -0.815 1.717 1.00 49.38 92 GLN A N 1
ATOM 714 C CA . GLN A 1 92 ? 9.884 -1.665 0.829 1.00 49.38 92 GLN A CA 1
ATOM 715 C C . GLN A 1 92 ? 9.368 -1.232 -0.519 1.00 49.38 92 GLN A C 1
ATOM 717 O O . GLN A 1 92 ? 8.190 -1.402 -0.841 1.00 49.38 92 GLN A O 1
ATOM 722 N N . THR A 1 93 ? 10.226 -0.507 -1.218 1.00 55.41 93 THR A N 1
ATOM 723 C CA . THR A 1 93 ? 10.047 -0.200 -2.616 1.00 55.41 93 THR A CA 1
ATOM 724 C C . THR A 1 93 ? 9.764 -1.538 -3.277 1.00 55.41 93 THR A C 1
ATOM 726 O O . THR A 1 93 ? 10.664 -2.359 -3.416 1.00 55.41 93 THR A O 1
ATOM 729 N N . LYS A 1 94 ? 8.489 -1.819 -3.552 1.00 77.44 94 LYS A N 1
ATOM 730 C CA . LYS A 1 94 ? 8.111 -3.045 -4.237 1.00 77.44 94 LYS A CA 1
ATOM 731 C C . LYS A 1 94 ? 8.663 -2.880 -5.641 1.00 77.44 94 LYS A C 1
ATOM 733 O O . LYS A 1 94 ? 8.370 -1.880 -6.298 1.00 77.44 94 LYS A O 1
ATOM 738 N N . THR A 1 95 ? 9.530 -3.787 -6.052 1.00 85.00 95 THR A N 1
ATOM 739 C CA . THR A 1 95 ? 10.095 -3.786 -7.395 1.00 85.00 95 THR A CA 1
ATOM 740 C C . THR A 1 95 ? 9.437 -4.877 -8.217 1.00 85.00 95 THR A C 1
ATOM 742 O O . THR A 1 95 ? 9.017 -5.911 -7.702 1.00 85.00 95 THR A O 1
ATOM 745 N N . ILE A 1 96 ? 9.300 -4.608 -9.508 1.00 85.75 96 ILE A N 1
ATOM 746 C CA . ILE A 1 96 ? 9.038 -5.615 -10.522 1.00 85.75 96 ILE A CA 1
ATOM 747 C C . ILE A 1 96 ? 10.393 -5.912 -11.144 1.00 85.75 96 ILE A C 1
ATOM 749 O O . ILE A 1 96 ? 10.972 -5.036 -11.791 1.00 85.75 96 ILE A O 1
ATOM 753 N N . ASP A 1 97 ? 10.889 -7.122 -10.921 1.00 88.44 97 ASP A N 1
ATOM 754 C CA . ASP A 1 97 ? 12.152 -7.582 -11.482 1.00 88.44 97 ASP A CA 1
ATOM 755 C C . ASP A 1 97 ? 11.876 -8.255 -12.829 1.00 88.44 97 ASP A C 1
ATOM 757 O O . ASP A 1 97 ? 11.061 -9.172 -12.941 1.00 88.44 97 ASP A O 1
ATOM 761 N N . ILE A 1 98 ? 12.503 -7.739 -13.885 1.00 86.75 98 ILE A N 1
ATOM 762 C CA . ILE A 1 98 ? 12.264 -8.159 -15.265 1.00 86.75 98 ILE A CA 1
ATOM 763 C C . ILE A 1 98 ? 13.585 -8.619 -15.864 1.00 86.75 98 ILE A C 1
ATOM 765 O O . ILE A 1 98 ? 14.527 -7.835 -15.989 1.00 86.75 98 ILE A O 1
ATOM 769 N N . GLN A 1 99 ? 13.642 -9.877 -16.294 1.00 88.12 99 GLN A N 1
ATOM 770 C CA . GLN A 1 99 ? 14.760 -10.389 -17.079 1.00 88.12 99 GLN A CA 1
ATOM 771 C C . GLN A 1 99 ? 14.652 -9.872 -18.518 1.00 88.12 99 GLN A C 1
ATOM 773 O O . GLN A 1 99 ? 13.709 -10.187 -19.252 1.00 88.12 99 GLN A O 1
ATOM 778 N N . VAL A 1 100 ? 15.623 -9.055 -18.921 1.00 86.44 100 VAL A N 1
ATOM 779 C CA . VAL A 1 100 ? 15.684 -8.451 -20.254 1.00 86.44 100 VAL A CA 1
ATOM 780 C C . VAL A 1 100 ? 16.903 -8.955 -21.003 1.00 86.44 100 VAL A C 1
ATOM 782 O O . VAL A 1 100 ? 17.984 -9.103 -20.434 1.00 86.44 100 VAL A O 1
ATOM 785 N N . GLN A 1 101 ? 16.744 -9.162 -22.305 1.00 86.56 101 GLN A N 1
ATOM 786 C CA . GLN A 1 101 ? 17.848 -9.409 -23.220 1.00 86.56 101 GLN A CA 1
ATOM 787 C C . GLN A 1 101 ? 17.808 -8.385 -24.348 1.00 86.56 101 GLN A C 1
ATOM 789 O O . GLN A 1 101 ? 16.786 -8.260 -25.009 1.00 86.56 101 GLN A O 1
ATOM 794 N N . TYR A 1 102 ? 18.889 -7.660 -24.608 1.00 84.75 102 TYR A N 1
ATOM 795 C CA . TYR A 1 102 ? 18.921 -6.617 -25.636 1.00 84.75 102 TYR A CA 1
ATOM 796 C C . TYR A 1 102 ? 20.233 -6.620 -26.417 1.00 84.75 102 TYR A C 1
ATOM 798 O O . TYR A 1 102 ? 21.252 -7.114 -25.934 1.00 84.75 102 TYR A O 1
ATOM 806 N N . SER A 1 103 ? 20.196 -6.083 -27.640 1.00 82.38 103 SER A N 1
ATOM 807 C CA . SER A 1 103 ? 21.402 -5.842 -28.438 1.00 82.38 103 SER A CA 1
ATOM 808 C C . SER A 1 103 ? 21.960 -4.441 -28.170 1.00 82.38 103 SER A C 1
ATOM 810 O O . SER A 1 103 ? 21.209 -3.468 -28.287 1.00 82.38 103 SER A O 1
ATOM 812 N N . GLY A 1 104 ? 23.242 -4.347 -27.842 1.00 79.69 104 GLY A N 1
ATOM 813 C CA . GLY A 1 104 ? 23.910 -3.156 -27.312 1.00 79.69 104 GLY A CA 1
ATOM 814 C C . GLY A 1 104 ? 24.967 -3.571 -26.288 1.00 79.69 104 GLY A C 1
ATOM 815 O O . GLY A 1 104 ? 25.315 -4.744 -26.193 1.00 79.69 104 GLY A O 1
ATOM 816 N N . GLY A 1 105 ? 25.455 -2.640 -25.479 1.00 76.06 105 GLY A N 1
ATOM 817 C CA . GLY A 1 105 ? 26.303 -2.941 -24.321 1.00 76.06 105 GLY A CA 1
ATOM 818 C C . GLY A 1 105 ? 27.490 -2.008 -24.132 1.00 76.06 105 GLY A C 1
ATOM 819 O O . GLY A 1 105 ? 28.245 -2.186 -23.179 1.00 76.06 105 GLY A O 1
ATOM 820 N N . CYS A 1 106 ? 27.666 -1.027 -25.015 1.00 82.12 106 CYS A N 1
ATOM 821 C CA . CYS A 1 106 ? 28.681 0.008 -24.834 1.00 82.12 106 CYS A CA 1
ATOM 822 C C . CYS A 1 106 ? 28.122 1.244 -24.135 1.00 82.12 106 CYS A C 1
ATOM 824 O O . CYS A 1 106 ? 28.878 1.969 -23.490 1.00 82.12 106 CYS A O 1
ATOM 826 N N . ALA A 1 107 ? 26.818 1.486 -24.262 1.00 85.50 107 ALA A N 1
ATOM 827 C CA . ALA A 1 107 ? 26.128 2.522 -23.520 1.00 85.50 107 ALA A CA 1
ATOM 828 C C . ALA A 1 107 ? 25.460 1.933 -22.273 1.00 85.50 107 ALA A C 1
ATOM 830 O O . ALA A 1 107 ? 25.161 0.738 -22.186 1.00 85.50 107 ALA A O 1
ATOM 831 N N . GLU A 1 108 ? 25.198 2.793 -21.296 1.00 86.06 108 GLU A N 1
ATOM 832 C CA . GLU A 1 108 ? 24.335 2.425 -20.185 1.00 86.06 108 GLU A CA 1
ATOM 833 C C . GLU A 1 108 ? 22.885 2.373 -20.682 1.00 86.06 108 GLU A C 1
ATOM 835 O O . GLU A 1 108 ? 22.364 3.344 -21.241 1.00 86.06 108 GLU A O 1
ATOM 840 N N . HIS A 1 109 ? 22.248 1.210 -20.527 1.00 85.25 109 HIS A N 1
ATOM 841 C CA . HIS A 1 109 ? 20.851 1.048 -20.906 1.00 85.25 109 HIS A CA 1
ATOM 842 C C . HIS A 1 109 ? 19.918 1.545 -19.799 1.00 85.25 109 HIS A C 1
ATOM 844 O O . HIS A 1 109 ? 20.039 1.089 -18.661 1.00 85.25 109 HIS A O 1
ATOM 850 N N . GLU A 1 110 ? 18.972 2.426 -20.115 1.00 89.50 110 GLU A N 1
ATOM 851 C CA . GLU A 1 110 ? 17.927 2.865 -19.184 1.00 89.50 110 GLU A CA 1
ATOM 852 C C . GLU A 1 110 ? 16.576 2.296 -19.623 1.00 89.50 110 GLU A C 1
ATOM 854 O O . GLU A 1 110 ? 16.163 2.448 -20.771 1.00 89.50 110 GLU A O 1
ATOM 859 N N . PHE A 1 111 ? 15.873 1.634 -18.705 1.00 89.56 111 PHE A N 1
ATOM 860 C CA . PHE A 1 111 ? 14.586 1.005 -18.987 1.00 89.56 111 PHE A CA 1
ATOM 861 C C . PHE A 1 111 ? 13.468 1.680 -18.203 1.00 89.56 111 PHE A C 1
ATOM 863 O O . PHE A 1 111 ? 13.563 1.870 -16.993 1.00 89.56 111 PHE A O 1
ATOM 870 N N . GLN A 1 112 ? 12.366 1.970 -18.888 1.00 89.44 112 GLN A N 1
ATOM 871 C CA . GLN A 1 112 ? 11.146 2.493 -18.290 1.00 89.44 112 GLN A CA 1
ATOM 872 C C . GLN A 1 112 ? 9.978 1.552 -18.569 1.00 89.44 112 GLN A C 1
ATOM 874 O O . GLN A 1 112 ? 9.719 1.190 -19.717 1.00 89.44 112 GLN A O 1
ATOM 879 N N . LEU A 1 113 ? 9.216 1.206 -17.533 1.00 89.38 113 LEU A N 1
ATOM 880 C CA . LEU A 1 113 ? 7.942 0.512 -17.685 1.00 89.38 113 LEU A CA 1
ATOM 881 C C . LEU A 1 113 ? 6.812 1.541 -17.727 1.00 89.38 113 LEU A C 1
ATOM 883 O O . LEU A 1 113 ? 6.619 2.303 -16.785 1.00 89.38 113 LEU A O 1
ATOM 887 N N . LYS A 1 114 ? 6.065 1.578 -18.829 1.00 89.56 114 LYS A N 1
ATOM 888 C CA . LYS A 1 114 ? 4.865 2.408 -18.966 1.00 89.56 114 LYS A CA 1
ATOM 889 C C . LYS A 1 114 ? 3.629 1.544 -18.825 1.00 89.56 114 LYS A C 1
ATOM 891 O O . LYS A 1 114 ? 3.358 0.716 -19.694 1.00 89.56 114 LYS A O 1
ATOM 896 N N . VAL A 1 115 ? 2.877 1.761 -17.756 1.00 89.75 115 VAL A N 1
ATOM 897 C CA . VAL A 1 115 ? 1.580 1.116 -17.549 1.00 89.75 115 VAL A CA 1
ATOM 898 C C . VAL A 1 115 ? 0.560 1.767 -18.481 1.00 89.75 115 VAL A C 1
ATOM 900 O O . VAL A 1 115 ? 0.480 2.991 -18.586 1.00 89.75 115 VAL A O 1
ATOM 903 N N . GLY A 1 116 ? -0.147 0.935 -19.234 1.00 86.12 116 GLY A N 1
ATOM 904 C CA . GLY A 1 116 ? -1.240 1.321 -20.109 1.00 86.12 116 GLY A CA 1
ATOM 905 C C . GLY A 1 116 ? -2.577 1.294 -19.375 1.00 86.12 116 GLY A C 1
ATOM 906 O O . GLY A 1 116 ? -2.674 1.596 -18.190 1.00 86.12 116 GLY A O 1
ATOM 907 N N . SER A 1 117 ? -3.633 0.945 -20.102 1.00 87.06 117 SER A N 1
ATOM 908 C CA . SER A 1 117 ? -4.965 0.805 -19.523 1.00 87.06 117 SER A CA 1
ATOM 909 C C . SER A 1 117 ? -5.034 -0.420 -18.611 1.00 87.06 117 SER A C 1
ATOM 911 O O . SER A 1 117 ? -4.564 -1.500 -18.973 1.00 87.06 117 SER A O 1
ATOM 913 N N . CYS A 1 118 ? -5.677 -0.258 -17.458 1.00 88.56 118 CYS A N 1
ATOM 914 C CA . CYS A 1 118 ? -6.049 -1.362 -16.586 1.00 88.56 118 CYS A CA 1
ATOM 915 C C . CYS A 1 118 ? -7.527 -1.700 -16.782 1.00 88.56 118 CYS A C 1
ATOM 917 O O . CYS A 1 118 ? -8.369 -0.816 -16.942 1.00 88.56 118 CYS A O 1
ATOM 919 N N . ARG A 1 119 ? -7.839 -2.992 -16.792 1.00 89.31 119 ARG A N 1
ATOM 920 C CA . ARG A 1 119 ? -9.200 -3.517 -16.768 1.00 89.31 119 ARG A CA 1
ATOM 921 C C . ARG A 1 119 ? -9.593 -3.728 -15.315 1.00 89.31 119 ARG A C 1
ATOM 923 O O . ARG A 1 119 ? -8.872 -4.398 -14.574 1.00 89.31 119 ARG A O 1
ATOM 930 N N . GLU A 1 120 ? -10.749 -3.195 -14.942 1.00 86.19 120 GLU A N 1
ATOM 931 C CA . GLU A 1 120 ? -11.346 -3.346 -13.611 1.00 86.19 120 GLU A CA 1
ATOM 932 C C . GLU A 1 120 ? -11.938 -4.756 -13.429 1.00 86.19 120 GLU A C 1
ATOM 934 O O . GLU A 1 120 ? -13.142 -4.951 -13.280 1.00 86.19 120 GLU A O 1
ATOM 939 N N . THR A 1 121 ? -11.088 -5.775 -13.523 1.00 83.06 121 THR A N 1
ATOM 940 C CA . THR A 1 121 ? -11.411 -7.166 -13.193 1.00 83.06 121 THR A CA 1
ATOM 941 C C . THR A 1 121 ? -11.013 -7.469 -11.748 1.00 83.06 121 THR A C 1
ATOM 943 O O . THR A 1 121 ? -10.329 -6.673 -11.108 1.00 83.06 121 THR A O 1
ATOM 946 N N . TYR A 1 122 ? -11.419 -8.627 -11.220 1.00 74.31 122 TYR A N 1
ATOM 947 C CA . TYR A 1 122 ? -10.937 -9.119 -9.927 1.00 74.31 122 TYR A CA 1
ATOM 948 C C . TYR A 1 122 ? -10.133 -10.417 -10.131 1.00 74.31 122 TYR A C 1
ATOM 950 O O . TYR A 1 122 ? -10.746 -11.457 -10.392 1.00 74.31 122 TYR A O 1
ATOM 958 N N . PRO A 1 123 ? -8.785 -10.378 -10.065 1.00 79.50 123 PRO A N 1
ATOM 959 C CA . PRO A 1 123 ? -7.935 -9.206 -9.798 1.00 79.50 123 PRO A CA 1
ATOM 960 C C . PRO A 1 123 ? -7.815 -8.244 -10.993 1.00 79.50 123 PRO A C 1
ATOM 962 O O . PRO A 1 123 ? -8.122 -8.618 -12.129 1.00 79.50 123 PRO A O 1
ATOM 965 N N . VAL A 1 124 ? -7.346 -7.014 -10.738 1.00 82.94 124 VAL A N 1
ATOM 966 C CA . VAL A 1 124 ? -7.101 -5.987 -11.768 1.00 82.94 124 VAL A CA 1
ATOM 967 C C . VAL A 1 124 ? -6.075 -6.505 -12.775 1.00 82.94 124 VAL A C 1
ATOM 969 O O . VAL A 1 124 ? -5.078 -7.125 -12.401 1.00 82.94 124 VAL A O 1
ATOM 972 N N . GLN A 1 125 ? -6.313 -6.258 -14.061 1.00 88.25 125 GLN A N 1
ATOM 973 C CA . GLN A 1 125 ? -5.405 -6.660 -15.136 1.00 88.25 125 GLN A CA 1
ATOM 974 C C . GLN A 1 125 ? -4.901 -5.428 -15.875 1.00 88.25 125 GLN A C 1
ATOM 976 O O . GLN A 1 125 ? -5.701 -4.694 -16.449 1.00 88.25 125 GLN A O 1
ATOM 981 N N . CYS A 1 126 ? -3.591 -5.206 -15.888 1.00 88.19 126 CYS A N 1
ATOM 982 C CA . CYS A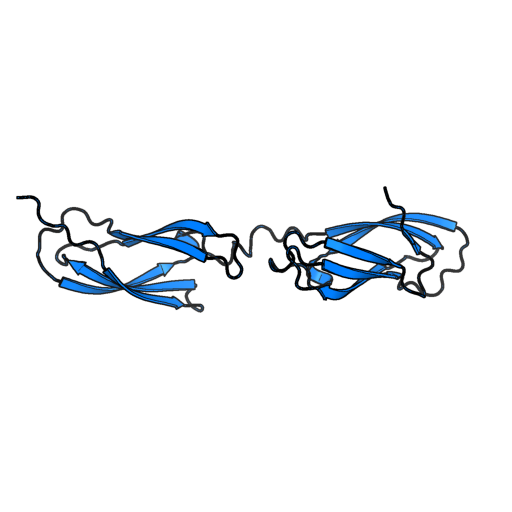 1 126 ? -2.976 -4.066 -16.562 1.00 88.19 126 CYS A CA 1
ATOM 983 C C . CYS A 1 126 ? -2.038 -4.531 -17.673 1.00 88.19 126 CYS A C 1
ATOM 985 O O . CYS A 1 126 ? -1.237 -5.447 -17.480 1.00 88.19 126 CYS A O 1
ATOM 987 N N . ASP A 1 127 ? -2.086 -3.847 -18.811 1.00 90.06 127 ASP A N 1
ATOM 988 C CA . ASP A 1 127 ? -1.061 -3.976 -19.842 1.00 90.06 127 ASP A CA 1
ATOM 989 C C . ASP A 1 127 ? 0.054 -2.961 -19.566 1.00 90.06 127 ASP A C 1
ATOM 991 O O . ASP A 1 127 ? -0.218 -1.807 -19.239 1.00 90.06 127 ASP A O 1
ATOM 995 N N . ALA A 1 128 ? 1.314 -3.352 -19.721 1.00 90.06 128 ALA A N 1
ATOM 996 C CA . ALA A 1 128 ? 2.465 -2.472 -19.566 1.00 90.06 128 ALA A CA 1
ATOM 997 C C . ALA A 1 128 ? 3.457 -2.652 -20.719 1.00 90.06 128 ALA A C 1
ATOM 999 O O . ALA A 1 128 ? 3.591 -3.729 -21.293 1.00 90.06 128 ALA A O 1
ATOM 1000 N N . LYS A 1 129 ? 4.170 -1.585 -21.078 1.00 90.00 129 LYS A N 1
ATOM 1001 C CA . LYS A 1 129 ? 5.213 -1.606 -22.107 1.00 90.00 129 LYS A CA 1
ATOM 1002 C C . LYS A 1 129 ? 6.556 -1.293 -21.483 1.00 90.00 129 LYS A C 1
ATOM 1004 O O . LYS A 1 129 ? 6.716 -0.220 -20.904 1.00 90.00 129 LYS A O 1
ATOM 1009 N N . LEU A 1 130 ? 7.517 -2.197 -21.633 1.00 88.38 130 LEU A N 1
ATOM 1010 C CA . LEU A 1 130 ? 8.904 -1.908 -21.301 1.00 88.38 130 LEU A CA 1
ATOM 1011 C C . LEU A 1 130 ? 9.544 -1.167 -22.473 1.00 88.38 130 LEU A C 1
ATOM 1013 O O . LEU A 1 130 ? 9.420 -1.592 -23.624 1.00 88.38 130 LEU A O 1
ATOM 1017 N N . ILE A 1 131 ? 10.192 -0.046 -22.180 1.00 88.31 131 ILE A N 1
ATOM 1018 C CA . ILE A 1 131 ? 10.805 0.848 -23.156 1.00 88.31 131 ILE A CA 1
ATOM 1019 C C . ILE A 1 131 ? 12.274 1.014 -22.789 1.00 88.31 131 ILE A C 1
ATOM 1021 O O . ILE A 1 131 ? 12.588 1.418 -21.674 1.00 88.31 131 ILE A O 1
ATOM 1025 N N . ASP A 1 132 ? 13.151 0.711 -23.738 1.00 88.31 132 ASP A N 1
ATOM 1026 C CA . ASP A 1 132 ? 14.560 1.086 -23.699 1.00 88.31 132 ASP A CA 1
ATOM 1027 C C . ASP A 1 132 ? 14.674 2.557 -24.123 1.00 88.31 132 ASP A C 1
ATOM 1029 O O . ASP A 1 132 ? 14.253 2.921 -25.226 1.00 88.31 132 ASP A O 1
ATOM 1033 N N . LEU A 1 133 ? 15.148 3.407 -23.216 1.00 88.25 133 LEU A N 1
ATOM 1034 C CA . LEU A 1 133 ? 15.316 4.844 -23.427 1.00 88.25 133 LEU A CA 1
ATOM 1035 C C . LEU A 1 133 ? 16.692 5.189 -24.006 1.00 88.25 133 LEU A C 1
ATOM 1037 O O . LEU A 1 133 ? 16.949 6.354 -24.319 1.00 88.25 133 LEU A O 1
ATOM 1041 N N . THR A 1 134 ? 17.570 4.202 -24.173 1.00 86.56 134 THR A N 1
ATOM 1042 C CA . THR A 1 134 ? 18.940 4.449 -24.600 1.00 86.56 134 THR A CA 1
ATOM 1043 C C . THR A 1 134 ? 19.015 4.822 -26.065 1.00 86.56 134 THR A C 1
ATOM 1045 O O . THR A 1 134 ? 18.493 4.159 -26.963 1.00 86.56 134 THR A O 1
ATOM 1048 N N . VAL A 1 135 ? 19.717 5.923 -26.305 1.00 82.62 135 VAL A N 1
ATOM 1049 C CA . VAL A 1 135 ? 20.009 6.445 -27.633 1.00 82.62 135 VAL A CA 1
ATOM 1050 C C . VAL A 1 135 ? 21.477 6.192 -27.958 1.00 82.62 135 VAL A C 1
ATOM 1052 O O . VAL A 1 135 ? 22.336 6.296 -27.088 1.00 82.62 135 VAL A O 1
ATOM 1055 N N . ASN A 1 136 ? 21.773 5.916 -29.229 1.00 81.44 136 ASN A N 1
ATOM 1056 C CA . ASN A 1 136 ? 23.141 5.804 -29.749 1.00 81.44 136 ASN A CA 1
ATOM 1057 C C . ASN A 1 136 ? 24.003 4.659 -29.165 1.00 81.44 136 ASN A C 1
ATOM 1059 O O . ASN A 1 136 ? 25.212 4.833 -29.026 1.00 81.44 136 ASN A O 1
ATOM 1063 N N . ASP A 1 137 ? 23.429 3.479 -28.891 1.00 81.94 137 ASP A N 1
ATOM 1064 C CA . ASP A 1 137 ? 24.230 2.257 -28.700 1.00 81.94 137 ASP A CA 1
ATOM 1065 C C . ASP A 1 137 ? 24.424 1.521 -30.037 1.00 81.94 137 ASP A C 1
ATOM 1067 O O . ASP A 1 137 ? 23.495 0.918 -30.598 1.00 81.94 137 ASP A O 1
ATOM 1071 N N . TYR A 1 138 ? 25.643 1.643 -30.561 1.00 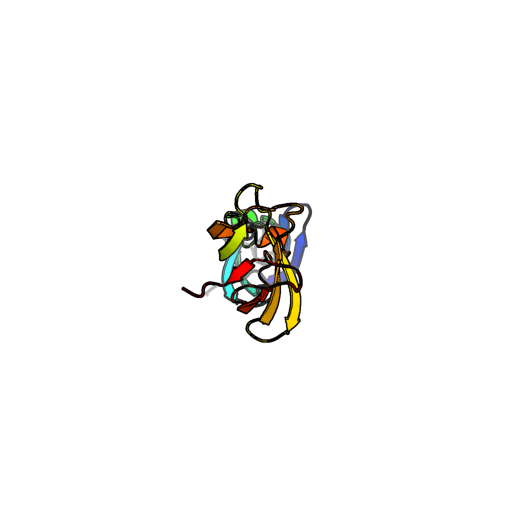78.69 138 TYR A N 1
ATOM 1072 C CA . TYR A 1 138 ? 26.081 1.078 -31.838 1.00 78.69 138 TYR A CA 1
ATOM 1073 C C . TYR A 1 138 ? 26.815 -0.259 -31.686 1.00 78.69 138 TYR A C 1
ATOM 1075 O O . TYR A 1 138 ? 27.324 -0.778 -32.675 1.00 78.69 138 TYR A O 1
ATOM 1083 N N . CYS A 1 139 ? 26.920 -0.797 -30.472 1.00 82.81 139 CYS A N 1
ATOM 1084 C CA . CYS A 1 139 ? 27.618 -2.051 -30.247 1.00 82.81 139 CYS A CA 1
ATOM 1085 C C . CYS A 1 139 ? 26.716 -3.261 -30.503 1.00 82.81 139 CYS A C 1
ATOM 1087 O O . CYS A 1 139 ? 25.557 -3.298 -30.099 1.00 82.81 139 CYS A O 1
ATOM 1089 N N . ASP A 1 140 ? 27.289 -4.287 -31.130 1.00 78.56 140 ASP A N 1
ATOM 1090 C CA . ASP A 1 140 ? 26.601 -5.534 -31.480 1.00 78.56 140 ASP A CA 1
ATOM 1091 C C . ASP A 1 140 ? 26.896 -6.645 -30.460 1.00 78.56 140 ASP A C 1
ATOM 1093 O O . ASP A 1 140 ? 27.319 -7.748 -30.808 1.00 78.56 140 ASP A O 1
ATOM 1097 N N . ALA A 1 141 ? 26.703 -6.359 -29.172 1.00 83.38 141 ALA A N 1
ATOM 1098 C CA . ALA A 1 141 ? 26.716 -7.386 -28.133 1.00 83.38 141 ALA A CA 1
ATOM 1099 C C . ALA A 1 141 ? 25.281 -7.755 -27.734 1.00 83.38 141 ALA A C 1
ATOM 1101 O O . ALA A 1 141 ? 24.364 -6.951 -27.860 1.00 83.38 141 ALA A O 1
ATOM 1102 N N . ILE A 1 142 ? 25.069 -8.994 -27.284 1.00 83.88 142 ILE A N 1
ATOM 1103 C CA . ILE A 1 142 ? 23.797 -9.424 -26.693 1.00 83.88 142 ILE A CA 1
ATOM 1104 C C . ILE A 1 142 ? 23.998 -9.452 -25.185 1.00 83.88 142 ILE A C 1
ATOM 1106 O O . ILE A 1 142 ? 24.767 -10.264 -24.672 1.00 83.88 142 ILE A O 1
ATOM 1110 N N . VAL A 1 143 ? 23.300 -8.571 -24.480 1.00 84.94 143 VAL A N 1
ATOM 1111 C CA . VAL A 1 143 ? 23.369 -8.455 -23.023 1.00 84.94 143 VAL A CA 1
ATOM 1112 C C . VAL A 1 143 ? 22.084 -9.010 -22.432 1.00 84.94 143 VAL A C 1
ATOM 1114 O O . VAL A 1 143 ? 21.000 -8.732 -22.936 1.00 84.94 143 VAL A O 1
ATOM 1117 N N . SER A 1 144 ? 22.202 -9.809 -21.372 1.00 86.88 144 SER A N 1
ATOM 1118 C CA . SER A 1 144 ? 21.066 -10.268 -20.564 1.00 86.88 144 SER A CA 1
ATOM 1119 C C . SER A 1 144 ? 21.267 -9.793 -19.132 1.00 86.88 144 SER A C 1
ATOM 1121 O O . SER A 1 144 ? 22.359 -9.962 -18.589 1.00 86.88 144 SER A O 1
ATOM 1123 N N . ARG A 1 145 ? 20.253 -9.167 -18.536 1.00 86.81 145 ARG A N 1
ATOM 1124 C CA . ARG A 1 145 ? 20.309 -8.696 -17.148 1.00 86.81 145 ARG A CA 1
ATOM 1125 C C . ARG A 1 145 ? 18.919 -8.580 -16.539 1.00 86.81 145 ARG A C 1
ATOM 1127 O O . ARG A 1 145 ? 17.924 -8.502 -17.255 1.00 86.81 145 ARG A O 1
ATOM 1134 N N . GLU A 1 146 ? 18.885 -8.487 -15.221 1.00 89.62 146 GLU A N 1
ATOM 1135 C CA . GLU A 1 146 ? 17.687 -8.118 -14.478 1.00 89.62 146 GLU A CA 1
ATOM 1136 C C . GLU A 1 146 ? 17.536 -6.596 -14.423 1.00 89.62 146 GLU A C 1
ATOM 1138 O O . GLU A 1 146 ? 18.516 -5.863 -14.263 1.00 89.62 146 GLU A O 1
ATOM 1143 N N . VAL A 1 147 ? 16.304 -6.119 -14.566 1.00 88.19 147 VAL A N 1
ATOM 1144 C CA . VAL A 1 147 ? 15.929 -4.721 -14.363 1.00 88.19 147 VAL A CA 1
ATOM 1145 C C . VAL A 1 147 ? 14.864 -4.675 -13.280 1.00 88.19 147 VAL A C 1
ATOM 1147 O O . VAL A 1 147 ? 13.775 -5.209 -13.470 1.00 88.19 147 VAL A O 1
ATOM 1150 N N . SER A 1 148 ? 15.167 -3.995 -12.179 1.00 89.06 148 SER A N 1
ATOM 1151 C CA . SER A 1 148 ? 14.231 -3.768 -11.078 1.00 89.06 148 SER A CA 1
ATOM 1152 C C . SER A 1 148 ? 13.534 -2.422 -11.242 1.00 89.06 148 SER A C 1
ATOM 1154 O O . SER A 1 148 ? 14.180 -1.372 -11.246 1.00 89.06 148 SER A O 1
ATOM 1156 N N . ILE A 1 149 ? 12.207 -2.432 -11.363 1.00 87.56 149 ILE A N 1
ATOM 1157 C CA . ILE A 1 149 ? 11.401 -1.218 -11.547 1.00 87.56 149 ILE A CA 1
ATOM 1158 C C . ILE A 1 149 ? 10.494 -1.023 -10.343 1.00 87.56 149 ILE A C 1
ATOM 1160 O O . ILE A 1 149 ? 9.684 -1.886 -10.025 1.00 87.56 149 ILE A O 1
ATOM 1164 N N . SER A 1 150 ? 10.608 0.127 -9.684 1.00 86.75 150 SER A N 1
ATOM 1165 C CA . SER A 1 150 ? 9.753 0.477 -8.548 1.00 86.75 150 SER A CA 1
ATOM 1166 C C . SER A 1 150 ? 8.282 0.561 -8.965 1.00 86.75 150 SER A C 1
ATOM 1168 O O . SER A 1 150 ? 7.939 1.298 -9.885 1.00 86.75 150 SER A O 1
ATOM 1170 N N . THR A 1 151 ? 7.381 -0.121 -8.256 1.00 85.94 151 THR A N 1
ATOM 1171 C CA . THR A 1 151 ? 5.933 0.018 -8.481 1.00 85.94 151 THR A CA 1
ATOM 1172 C C . THR A 1 151 ? 5.455 1.443 -8.206 1.00 85.94 151 THR A C 1
ATOM 1174 O O . THR A 1 151 ? 4.519 1.913 -8.847 1.00 85.94 151 THR A O 1
ATOM 1177 N N . GLN A 1 152 ? 6.136 2.170 -7.317 1.00 85.25 152 GLN A N 1
ATOM 1178 C CA . GLN A 1 152 ? 5.833 3.568 -7.024 1.00 85.25 152 GLN A CA 1
ATOM 1179 C C . GLN A 1 152 ? 6.133 4.482 -8.218 1.00 85.25 152 GLN A C 1
ATOM 1181 O O . GLN A 1 152 ? 5.372 5.411 -8.479 1.00 85.25 152 GLN A O 1
ATOM 1186 N N . SER A 1 153 ? 7.215 4.239 -8.970 1.00 82.44 153 SER A N 1
ATOM 1187 C CA . SER A 1 153 ? 7.553 5.092 -10.122 1.00 82.44 153 SER A CA 1
ATOM 1188 C C . SER A 1 153 ? 6.580 4.930 -11.293 1.00 82.44 153 SER A C 1
ATOM 1190 O O . SER A 1 153 ? 6.549 5.778 -12.183 1.00 82.44 153 SER A O 1
ATOM 1192 N N . ILE A 1 154 ? 5.765 3.874 -11.271 1.00 86.19 154 ILE A N 1
ATOM 1193 C CA . ILE A 1 154 ? 4.770 3.547 -12.298 1.00 86.19 154 ILE A CA 1
ATOM 1194 C C . ILE A 1 154 ? 3.322 3.638 -11.791 1.00 86.19 154 ILE A C 1
ATOM 1196 O O . ILE A 1 154 ? 2.405 3.252 -12.511 1.00 86.19 154 ILE A O 1
ATOM 1200 N N . GLY A 1 155 ? 3.107 4.151 -10.573 1.00 84.81 155 GLY A N 1
ATOM 1201 C CA . GLY A 1 155 ? 1.773 4.366 -9.999 1.00 84.81 155 GLY A CA 1
ATOM 1202 C C . GLY A 1 155 ? 1.012 3.088 -9.633 1.00 84.81 155 GLY A C 1
ATOM 1203 O O . GLY A 1 155 ? -0.216 3.097 -9.623 1.00 84.81 155 GLY A O 1
ATOM 1204 N N . LEU A 1 156 ? 1.727 1.994 -9.357 1.00 85.38 156 LEU A N 1
ATOM 1205 C CA . LEU A 1 156 ? 1.178 0.697 -8.940 1.00 85.38 156 LEU A CA 1
ATOM 1206 C C . LEU A 1 156 ? 1.459 0.386 -7.458 1.00 85.38 156 LEU A C 1
ATOM 1208 O O . LEU A 1 156 ? 1.492 -0.777 -7.057 1.00 85.38 156 LEU A O 1
ATOM 1212 N N . ASP A 1 157 ? 1.732 1.401 -6.636 1.00 82.31 157 ASP A N 1
ATOM 1213 C CA . ASP A 1 157 ? 1.997 1.244 -5.201 1.00 82.31 157 ASP A CA 1
ATOM 1214 C C . ASP A 1 157 ? 0.739 1.299 -4.317 1.00 82.31 157 ASP A C 1
ATOM 1216 O O . ASP A 1 157 ? 0.829 0.983 -3.129 1.00 82.31 157 ASP A O 1
ATOM 1220 N N . ASP A 1 158 ? -0.426 1.629 -4.882 1.00 78.25 158 ASP A N 1
ATOM 1221 C CA . ASP A 1 158 ? -1.715 1.587 -4.179 1.00 78.25 158 ASP A CA 1
ATOM 1222 C C . ASP A 1 158 ? -2.208 0.137 -3.981 1.00 78.25 158 ASP A C 1
ATOM 1224 O O . ASP A 1 158 ? -2.012 -0.742 -4.826 1.00 78.25 158 ASP A O 1
ATOM 1228 N N . GLY A 1 159 ? -2.909 -0.102 -2.869 1.00 70.94 159 GLY A N 1
ATOM 1229 C CA . GLY A 1 159 ? -3.619 -1.346 -2.585 1.00 70.94 159 GLY A CA 1
ATOM 1230 C C . GLY A 1 159 ? -4.664 -1.736 -3.638 1.00 70.94 159 GLY A C 1
ATOM 1231 O O . GLY A 1 159 ? -4.959 -2.922 -3.752 1.00 70.94 159 GLY A O 1
ATOM 1232 N N . TYR A 1 160 ? -5.157 -0.802 -4.460 1.00 74.44 160 TYR A N 1
ATOM 1233 C CA . TYR A 1 160 ? -5.990 -1.109 -5.634 1.00 74.44 160 TYR A CA 1
ATOM 1234 C C . TYR A 1 160 ? -5.354 -2.160 -6.566 1.00 74.44 160 TYR A C 1
ATOM 1236 O O . TYR A 1 160 ? -6.058 -2.978 -7.155 1.00 74.44 160 TYR A O 1
ATOM 1244 N N . TYR A 1 161 ? -4.020 -2.184 -6.660 1.00 79.38 161 TYR A N 1
ATOM 1245 C CA . TYR A 1 161 ? -3.272 -3.126 -7.496 1.00 79.38 161 TYR A CA 1
ATOM 1246 C C . TYR A 1 161 ? -2.772 -4.363 -6.732 1.00 79.38 161 TYR A C 1
ATOM 1248 O O . TYR A 1 161 ? -1.967 -5.138 -7.257 1.00 79.38 161 TYR A O 1
ATOM 1256 N N . ALA A 1 162 ? -3.223 -4.584 -5.494 1.00 76.69 162 ALA A N 1
ATOM 1257 C CA . ALA A 1 162 ? -2.855 -5.771 -4.731 1.00 76.69 162 ALA A CA 1
ATOM 1258 C C . ALA A 1 162 ? -3.355 -7.044 -5.439 1.00 76.69 162 ALA A C 1
ATOM 1260 O O . ALA A 1 162 ? -4.545 -7.206 -5.699 1.00 76.69 162 ALA A O 1
ATOM 1261 N N . GLY A 1 163 ? -2.428 -7.945 -5.782 1.00 74.25 163 GLY A N 1
ATOM 1262 C CA . GLY A 1 163 ? -2.740 -9.159 -6.547 1.00 74.25 163 GLY A CA 1
ATOM 1263 C C . GLY A 1 163 ? -3.042 -8.916 -8.031 1.00 74.25 163 GLY A C 1
ATOM 1264 O O . GLY A 1 163 ? -3.487 -9.841 -8.711 1.00 74.25 163 GLY A O 1
ATOM 1265 N N . ALA A 1 164 ? -2.811 -7.702 -8.544 1.00 79.56 164 ALA A N 1
ATOM 1266 C CA . ALA A 1 164 ? -2.999 -7.393 -9.954 1.00 79.56 164 ALA A CA 1
ATOM 1267 C C . ALA A 1 164 ? -2.091 -8.248 -10.847 1.00 79.56 164 ALA A C 1
ATOM 1269 O O . ALA A 1 164 ? -0.954 -8.572 -10.504 1.00 79.56 164 ALA A O 1
ATOM 1270 N N . THR A 1 165 ? -2.595 -8.583 -12.033 1.00 85.25 165 THR A N 1
ATOM 1271 C CA . THR A 1 165 ? -1.797 -9.221 -13.084 1.00 85.25 165 THR A CA 1
ATOM 1272 C C . THR A 1 165 ? -1.306 -8.153 -14.052 1.00 85.25 165 THR A C 1
ATOM 1274 O O . THR A 1 165 ? -2.112 -7.422 -14.629 1.00 85.25 165 THR A O 1
ATOM 1277 N N . ILE A 1 166 ? 0.011 -8.077 -14.251 1.00 83.50 166 ILE A N 1
ATOM 1278 C CA . ILE A 1 166 ? 0.635 -7.147 -15.196 1.00 83.50 166 ILE A CA 1
ATOM 1279 C C . ILE A 1 166 ? 1.166 -7.944 -16.384 1.00 83.50 166 ILE A C 1
ATOM 1281 O O . ILE A 1 166 ? 2.032 -8.803 -16.224 1.00 83.50 166 ILE A O 1
ATOM 1285 N N . GLN A 1 167 ? 0.661 -7.651 -17.579 1.00 85.50 167 GLN A N 1
ATOM 1286 C CA . GLN A 1 167 ? 1.187 -8.208 -18.822 1.00 85.50 167 GLN A CA 1
ATOM 1287 C C . GLN A 1 167 ? 2.171 -7.215 -19.431 1.00 85.50 167 GLN A C 1
ATOM 1289 O O . GLN A 1 167 ? 1.797 -6.089 -19.753 1.00 85.50 167 GLN A O 1
ATOM 1294 N N . ILE A 1 168 ? 3.437 -7.612 -19.566 1.00 84.56 168 ILE A N 1
ATOM 1295 C CA . ILE A 1 168 ? 4.503 -6.729 -20.046 1.00 84.56 168 ILE A CA 1
ATOM 1296 C C . ILE A 1 168 ? 4.847 -7.064 -21.498 1.00 84.56 168 ILE A C 1
ATOM 1298 O O . ILE A 1 168 ? 5.157 -8.205 -21.833 1.00 84.56 168 ILE A O 1
ATOM 1302 N N . TYR A 1 169 ? 4.827 -6.043 -22.351 1.00 82.94 169 TYR A N 1
ATOM 1303 C CA . TYR A 1 169 ? 5.131 -6.130 -23.776 1.00 82.94 169 TYR A CA 1
ATOM 1304 C C . TYR A 1 169 ? 6.355 -5.289 -24.139 1.00 82.94 169 TYR A C 1
ATOM 1306 O O . TYR A 1 169 ? 6.671 -4.294 -23.483 1.00 82.94 169 TYR A O 1
ATOM 1314 N N . GLY A 1 170 ? 7.016 -5.649 -25.240 1.00 77.50 170 GLY A N 1
ATOM 1315 C CA . GLY A 1 170 ? 8.108 -4.852 -25.803 1.00 77.50 170 GLY A CA 1
ATOM 1316 C C . GLY A 1 170 ? 7.557 -3.626 -26.514 1.00 77.50 170 GLY A C 1
ATOM 1317 O O . GLY A 1 170 ? 6.604 -3.729 -27.290 1.00 77.50 170 GLY A O 1
ATOM 1318 N N . GLY A 1 171 ? 8.124 -2.451 -26.246 1.00 68.50 171 GLY A N 1
ATOM 1319 C CA . GLY A 1 171 ? 7.811 -1.254 -27.020 1.00 68.50 171 GLY A CA 1
ATOM 1320 C C . GLY A 1 171 ? 8.271 -1.388 -28.478 1.00 68.50 171 GLY A C 1
ATOM 1321 O O . GLY A 1 171 ? 9.269 -2.037 -28.769 1.00 68.50 171 GLY A O 1
ATOM 1322 N N . ALA A 1 172 ? 7.584 -0.718 -29.409 1.00 53.81 172 ALA A N 1
ATOM 1323 C CA . ALA A 1 172 ? 7.867 -0.796 -30.852 1.00 53.81 172 ALA A CA 1
ATOM 1324 C C . ALA A 1 172 ? 9.289 -0.344 -31.266 1.00 53.81 172 ALA A C 1
ATOM 1326 O O . ALA A 1 172 ? 9.688 -0.572 -32.402 1.00 53.81 172 ALA A O 1
ATOM 1327 N N . ASN A 1 173 ? 10.050 0.255 -30.345 1.00 55.69 173 ASN A N 1
ATOM 1328 C CA . ASN A 1 173 ? 11.421 0.726 -30.552 1.00 55.69 173 ASN A CA 1
ATOM 1329 C C . ASN A 1 173 ? 12.441 0.041 -29.629 1.00 55.69 173 ASN A C 1
ATOM 1331 O O . ASN A 1 173 ? 13.580 0.490 -29.547 1.00 55.69 173 ASN A O 1
ATOM 1335 N N . THR A 1 174 ? 12.062 -1.015 -28.906 1.00 54.59 174 THR A N 1
ATOM 1336 C CA . THR A 1 174 ? 13.000 -1.676 -27.998 1.00 54.59 174 THR A CA 1
ATOM 1337 C C . THR A 1 174 ? 13.785 -2.747 -28.733 1.00 54.59 174 THR A C 1
ATOM 1339 O O . THR A 1 174 ? 13.217 -3.737 -29.188 1.00 54.59 174 THR A O 1
ATOM 1342 N N . LYS A 1 175 ? 15.114 -2.600 -28.770 1.00 59.97 175 LYS A N 1
ATOM 1343 C CA . LYS A 1 175 ? 16.035 -3.692 -29.133 1.00 59.97 175 LYS A CA 1
ATOM 1344 C C . LYS A 1 175 ? 16.066 -4.812 -28.074 1.00 59.97 175 LYS A C 1
ATOM 1346 O O . LYS A 1 175 ? 16.773 -5.803 -28.244 1.00 59.97 175 LYS A O 1
ATOM 1351 N N . ALA A 1 176 ? 15.303 -4.650 -26.992 1.00 57.47 176 ALA A N 1
ATOM 1352 C CA . ALA A 1 176 ? 15.121 -5.617 -25.925 1.00 57.47 176 ALA A CA 1
ATOM 1353 C C . ALA A 1 176 ? 13.999 -6.624 -26.230 1.00 57.47 176 ALA A C 1
ATOM 1355 O O . ALA A 1 176 ? 12.911 -6.261 -26.678 1.00 57.47 176 ALA A O 1
ATOM 1356 N N . LYS A 1 177 ? 14.270 -7.895 -25.944 1.00 59.16 177 LYS A N 1
ATOM 1357 C CA . LYS A 1 177 ? 13.347 -9.026 -25.918 1.00 59.16 177 LYS A CA 1
ATOM 1358 C C . LYS A 1 177 ? 13.250 -9.561 -24.489 1.00 59.16 177 LYS A C 1
ATOM 1360 O O . LYS A 1 177 ? 14.215 -9.520 -23.727 1.00 59.16 177 LYS A O 1
ATOM 1365 N N . PHE A 1 178 ? 12.076 -10.073 -24.143 1.00 53.25 178 PHE A N 1
ATOM 1366 C CA . PHE A 1 178 ? 11.831 -10.730 -22.862 1.00 53.25 178 PHE A CA 1
ATOM 1367 C C . PHE A 1 178 ? 12.345 -12.158 -22.913 1.00 53.25 178 PHE A C 1
ATOM 1369 O O . PHE A 1 178 ? 12.122 -12.863 -23.901 1.00 53.25 178 PHE A O 1
ATOM 1376 N N . VAL A 1 179 ? 12.977 -12.588 -21.827 1.00 49.66 179 VAL A N 1
ATOM 1377 C CA . VAL A 1 179 ? 13.265 -13.999 -21.588 1.00 49.66 179 VAL A CA 1
ATOM 1378 C C . VAL A 1 179 ? 12.347 -14.419 -20.447 1.00 49.66 179 VAL A C 1
ATOM 1380 O O . VAL A 1 179 ? 12.560 -14.032 -19.304 1.00 49.66 179 VAL A O 1
ATOM 1383 N N . LEU A 1 180 ? 11.270 -15.139 -20.778 1.00 38.50 180 LEU A N 1
ATOM 1384 C CA . LEU A 1 180 ? 10.455 -15.824 -19.775 1.00 38.50 180 LEU A CA 1
ATOM 1385 C C . LEU A 1 180 ? 11.335 -16.911 -19.148 1.00 38.50 180 LEU A C 1
ATOM 1387 O O . LEU A 1 180 ? 11.720 -17.852 -19.844 1.00 38.50 180 LEU A O 1
ATOM 1391 N N . SER A 1 181 ? 11.692 -16.735 -17.877 1.00 36.34 181 SER A N 1
ATOM 1392 C CA . SER A 1 181 ? 12.260 -17.793 -17.034 1.00 36.34 181 SER A CA 1
ATOM 1393 C C . SER A 1 181 ? 11.156 -18.638 -16.419 1.00 36.34 181 SER A C 1
ATOM 1395 O O . SER A 1 181 ? 10.225 -18.010 -15.862 1.00 36.34 181 SER A O 1
#

Radius of gyration: 27.32 Å; chains: 1; bounding box: 59×35×73 Å

Secondary structure (DSSP, 8-state):
-----PPPEEEEEEEETTTTEEEEEEEEE--SSPP-EEEEEEEEE--SS-EEEEEEEE---------EEEEEEEEESGGGT-STTSS-S-----EEEEEEEEE--SSPP-EEEEEEEEE--SS-EEEEEEEE---------EEEEEEEEETGGGT--SGGGTT-EEEEEE-TT--EEE---

Organism: Adineta ricciae (NCBI:txid249248)

Sequence (181 aa):
MVNAQYMPFIQDARYNKQTKAIDIQVQYSGGCAEHEFQLKVGSCRETYPVQCDAKLIDLTVNDYCDAIVSREVSISTQSIGLDDGYYAGNKQTKTIDIQVQYSGGCAEHEFQLKVGSCRETYPVQCDAKLIDLTVNDYCDAIVSREVSISTQSIGLDDGYYAGATIQIYGGANTKAKFVLS